Protein AF-Q5AP89-F1 (afdb_monome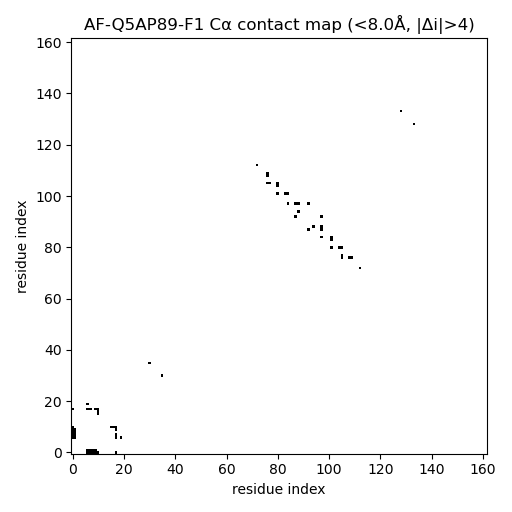r)

Radius of gyration: 37.94 Å; Cα contacts (8 Å, |Δi|>4): 35; chains: 1; bounding box: 84×64×96 Å

Organism: Candida albicans (strain SC5314 / ATCC MYA-2876) (NCBI:txid237561)

Structure (mmCIF, N/CA/C/O backbone):
data_AF-Q5AP89-F1
#
_entry.id   AF-Q5AP89-F1
#
loop_
_atom_site.group_PDB
_atom_site.id
_atom_site.type_symbol
_atom_site.label_atom_id
_atom_site.label_alt_id
_atom_site.label_comp_id
_atom_site.label_asym_id
_atom_site.label_entity_id
_atom_site.label_seq_id
_atom_site.pdbx_PDB_ins_code
_atom_site.Cartn_x
_atom_site.Cartn_y
_atom_site.Cartn_z
_atom_site.occupancy
_atom_site.B_iso_or_equiv
_atom_site.auth_seq_id
_atom_site.auth_comp_id
_atom_site.auth_asym_id
_atom_site.auth_atom_id
_atom_site.pdbx_PDB_model_num
ATOM 1 N N . MET A 1 1 ? 37.112 0.915 -57.499 1.00 64.44 1 MET A N 1
ATOM 2 C CA . MET A 1 1 ? 36.423 -0.309 -57.055 1.00 64.44 1 MET A CA 1
ATOM 3 C C . MET A 1 1 ? 35.385 0.098 -56.031 1.00 64.44 1 MET A C 1
ATOM 5 O O . MET A 1 1 ? 35.754 0.613 -54.983 1.00 64.44 1 MET A O 1
ATOM 9 N N . SER A 1 2 ? 34.107 -0.084 -56.353 1.00 83.75 2 SER A N 1
ATOM 10 C CA . SER A 1 2 ? 32.995 0.141 -55.427 1.00 83.75 2 SER A CA 1
ATOM 11 C C . SER A 1 2 ? 32.741 -1.124 -54.607 1.00 83.75 2 SER A C 1
ATOM 13 O O . SER A 1 2 ? 32.643 -2.204 -55.186 1.00 83.75 2 SER A O 1
ATOM 15 N N . TYR A 1 3 ? 32.591 -1.002 -53.289 1.00 82.50 3 TYR A N 1
ATOM 16 C CA . TYR A 1 3 ? 32.195 -2.103 -52.402 1.00 82.50 3 TYR A CA 1
ATOM 17 C C . TYR A 1 3 ? 30.909 -1.712 -51.667 1.00 82.50 3 TYR A C 1
ATOM 19 O O . TYR A 1 3 ? 30.797 -0.587 -51.183 1.00 82.50 3 TYR A O 1
ATOM 27 N N . ASN A 1 4 ? 29.914 -2.605 -51.617 1.00 88.31 4 ASN A N 1
ATOM 28 C CA . ASN A 1 4 ? 28.572 -2.335 -51.069 1.00 88.31 4 ASN A CA 1
ATOM 29 C C . ASN A 1 4 ? 27.893 -1.069 -51.637 1.00 88.31 4 ASN A C 1
ATOM 31 O O . ASN A 1 4 ? 27.210 -0.348 -50.915 1.00 88.31 4 ASN A O 1
ATOM 35 N N . GLY A 1 5 ? 28.121 -0.759 -52.919 1.00 88.94 5 GLY A N 1
ATOM 36 C CA . GLY A 1 5 ? 27.589 0.452 -53.560 1.00 88.94 5 GLY A CA 1
ATOM 37 C C . GLY A 1 5 ? 28.236 1.765 -53.096 1.00 88.94 5 GLY A C 1
ATOM 38 O O . GLY A 1 5 ? 27.780 2.834 -53.486 1.00 88.94 5 GLY A O 1
ATOM 39 N N . ILE A 1 6 ? 29.298 1.706 -52.286 1.00 86.81 6 ILE A N 1
ATOM 40 C CA . ILE A 1 6 ? 30.028 2.873 -51.784 1.00 86.81 6 ILE A CA 1
ATOM 41 C C . ILE A 1 6 ? 31.402 2.932 -52.465 1.00 86.81 6 ILE A C 1
ATOM 43 O O . ILE A 1 6 ? 32.097 1.920 -52.590 1.00 86.81 6 ILE A O 1
ATOM 47 N N . GLY A 1 7 ? 31.801 4.133 -52.895 1.00 88.94 7 GLY A N 1
ATOM 48 C CA . GLY A 1 7 ? 33.099 4.410 -53.516 1.00 88.94 7 GLY A CA 1
ATOM 49 C C . GLY A 1 7 ? 33.054 4.629 -55.029 1.00 88.94 7 GLY A C 1
ATOM 50 O O . GLY A 1 7 ? 31.991 4.751 -55.629 1.00 88.94 7 GLY A O 1
ATOM 51 N N . LEU A 1 8 ? 34.234 4.698 -55.650 1.00 89.31 8 LEU A N 1
ATOM 52 C CA . LEU A 1 8 ? 34.384 4.941 -57.088 1.00 89.31 8 LEU A CA 1
ATOM 53 C C . LEU A 1 8 ? 34.265 3.640 -57.891 1.00 89.31 8 LEU A C 1
ATOM 55 O O . LEU A 1 8 ? 34.911 2.647 -57.545 1.00 89.31 8 LEU A O 1
ATOM 59 N N . GLN A 1 9 ? 33.533 3.658 -59.012 1.00 90.00 9 GLN A N 1
ATOM 60 C CA . GLN A 1 9 ? 33.435 2.510 -59.930 1.00 90.00 9 GLN A CA 1
ATOM 61 C C . GLN A 1 9 ? 34.830 2.066 -60.403 1.00 90.00 9 GLN A C 1
ATOM 63 O O . GLN A 1 9 ? 35.251 0.934 -60.160 1.00 90.00 9 GLN A O 1
ATOM 68 N N . SER A 1 10 ? 35.607 3.005 -60.944 1.00 87.62 10 SER A N 1
ATOM 69 C CA . SER A 1 10 ? 37.018 2.830 -61.292 1.00 87.62 10 SER A CA 1
ATOM 70 C C . SER A 1 10 ? 37.870 3.904 -60.622 1.00 87.62 10 SER A C 1
ATOM 72 O O . SER A 1 10 ? 37.411 5.022 -60.411 1.00 87.62 10 SER A O 1
ATOM 74 N N . VAL A 1 11 ? 39.112 3.555 -60.281 1.00 88.38 11 VAL A N 1
ATOM 75 C CA . VAL A 1 11 ? 40.119 4.520 -59.794 1.00 88.38 11 VAL A CA 1
ATOM 76 C C . VAL A 1 11 ? 40.720 5.343 -60.937 1.00 88.38 11 VAL A C 1
ATOM 78 O O . VAL A 1 11 ? 41.358 6.370 -60.721 1.00 88.38 11 VAL A O 1
ATOM 81 N N . ARG A 1 12 ? 40.526 4.905 -62.187 1.00 91.69 12 ARG A N 1
ATOM 82 C CA . ARG A 1 12 ? 41.036 5.622 -63.353 1.00 91.69 12 ARG A CA 1
ATOM 83 C C . ARG A 1 12 ? 40.281 6.941 -63.512 1.00 91.69 12 ARG A C 1
ATOM 85 O O . ARG A 1 12 ? 39.059 6.946 -63.587 1.00 91.69 12 ARG A O 1
ATOM 92 N N . GLY A 1 13 ? 41.024 8.042 -63.591 1.00 90.75 13 GLY A N 1
ATOM 93 C CA . GLY A 1 13 ? 40.473 9.392 -63.740 1.00 90.75 13 GLY A CA 1
ATOM 94 C C . GLY A 1 13 ? 40.199 10.130 -62.426 1.00 90.75 13 GLY A C 1
ATOM 95 O O . GLY A 1 13 ? 39.950 11.327 -62.472 1.00 90.75 13 GLY A O 1
ATOM 96 N N . SER A 1 14 ? 40.302 9.479 -61.259 1.00 89.94 14 SER A N 1
ATOM 97 C CA . SER A 1 14 ? 40.075 10.144 -59.965 1.00 89.94 14 SER A CA 1
ATOM 98 C C . SER A 1 14 ? 41.326 10.754 -59.333 1.00 89.94 14 SER A C 1
ATOM 100 O O . SER A 1 14 ? 41.218 11.347 -58.262 1.00 89.94 14 SER A O 1
ATOM 102 N N . ALA A 1 15 ? 42.504 10.561 -59.941 1.00 92.00 15 ALA A N 1
ATOM 103 C CA . ALA A 1 15 ? 43.807 11.024 -59.443 1.00 92.00 15 ALA A CA 1
ATOM 104 C C . ALA A 1 15 ? 44.086 10.683 -57.956 1.00 92.00 15 ALA A C 1
ATOM 106 O O . ALA A 1 15 ? 44.838 11.371 -57.275 1.00 92.00 15 ALA A O 1
ATOM 107 N N . THR A 1 16 ? 43.472 9.615 -57.439 1.00 90.69 16 THR A N 1
ATOM 108 C CA . THR A 1 16 ? 43.554 9.157 -56.042 1.00 90.69 16 THR A CA 1
ATOM 109 C C . THR A 1 16 ? 43.678 7.633 -56.006 1.00 90.69 16 THR A C 1
ATOM 111 O O . THR A 1 16 ? 43.338 6.958 -56.976 1.00 90.69 16 THR A O 1
ATOM 114 N N . SER A 1 17 ? 44.133 7.055 -54.888 1.00 90.06 17 SER A N 1
ATOM 115 C CA . SER A 1 17 ? 44.299 5.594 -54.750 1.00 90.06 17 SER A CA 1
ATOM 116 C C . SER A 1 17 ? 42.981 4.806 -54.764 1.00 90.06 17 SER A C 1
ATOM 118 O O . SER A 1 17 ? 42.994 3.585 -54.888 1.00 90.06 17 SER A O 1
ATOM 120 N N . GLY A 1 18 ? 41.839 5.484 -54.598 1.00 89.94 18 GLY A N 1
ATOM 121 C CA . GLY A 1 18 ? 40.535 4.840 -54.445 1.00 89.94 18 GLY A CA 1
ATOM 122 C C . GLY A 1 18 ? 40.354 4.098 -53.120 1.00 89.94 18 GLY A C 1
ATOM 123 O O . GLY A 1 18 ? 39.451 3.270 -53.018 1.00 89.94 18 GLY A O 1
ATOM 124 N N . HIS A 1 19 ? 41.197 4.365 -52.117 1.00 91.56 19 HIS A N 1
ATOM 125 C CA . HIS A 1 19 ? 41.068 3.767 -50.792 1.00 91.56 19 HIS A CA 1
ATOM 126 C C . HIS A 1 19 ? 39.816 4.295 -50.076 1.00 91.56 19 HIS A C 1
ATOM 128 O O . HIS A 1 19 ? 39.656 5.500 -49.885 1.00 91.56 19 HIS A O 1
ATOM 134 N N . ILE A 1 20 ? 38.930 3.387 -49.672 1.00 89.31 20 ILE A N 1
ATOM 135 C CA . ILE A 1 20 ? 37.665 3.708 -49.006 1.00 89.31 20 ILE A CA 1
ATOM 136 C C . ILE A 1 20 ? 37.784 3.307 -47.539 1.00 89.31 20 ILE A C 1
ATOM 138 O O . ILE A 1 20 ? 38.047 2.147 -47.228 1.00 89.31 20 ILE A O 1
ATOM 142 N N . GLN A 1 21 ? 37.542 4.256 -46.637 1.00 90.25 21 GLN A N 1
ATOM 143 C CA . GLN A 1 21 ? 37.474 4.003 -45.201 1.00 90.25 21 GLN A CA 1
ATOM 144 C C . GLN A 1 21 ? 36.039 4.135 -44.706 1.00 90.25 21 GLN A C 1
ATOM 146 O O . GLN A 1 21 ? 35.275 4.998 -45.141 1.00 90.25 21 GLN A O 1
ATOM 151 N N . LYS A 1 22 ? 35.672 3.280 -43.753 1.00 89.12 22 LYS A N 1
ATOM 152 C CA . LYS A 1 22 ? 34.415 3.413 -43.016 1.00 89.12 22 LYS A CA 1
ATOM 153 C C . LYS A 1 22 ? 34.429 4.723 -42.221 1.00 89.12 22 LYS A C 1
ATOM 155 O O . LYS A 1 22 ? 35.391 5.016 -41.515 1.00 89.12 22 LYS A O 1
ATOM 160 N N . ASN A 1 23 ? 33.317 5.456 -42.242 1.00 86.56 23 ASN A N 1
ATOM 161 C CA . ASN A 1 23 ? 33.129 6.590 -41.343 1.00 86.56 23 ASN A CA 1
ATOM 162 C C . ASN A 1 23 ? 32.950 6.097 -39.892 1.00 86.56 23 ASN A C 1
ATOM 164 O O . ASN A 1 23 ? 31.960 5.436 -39.573 1.00 86.56 23 ASN A O 1
ATOM 168 N N . ILE A 1 24 ? 33.891 6.436 -39.005 1.00 86.81 24 ILE A N 1
ATOM 169 C CA . ILE A 1 24 ? 33.849 6.079 -37.575 1.00 86.81 24 ILE A CA 1
ATOM 170 C C . ILE A 1 24 ? 32.797 6.913 -36.814 1.00 86.81 24 ILE A C 1
ATOM 172 O O . ILE A 1 24 ? 32.226 6.441 -35.828 1.00 86.81 24 ILE A O 1
ATOM 176 N N . ALA A 1 25 ? 32.494 8.131 -37.279 1.00 81.75 25 ALA A N 1
ATOM 177 C CA . ALA A 1 25 ? 31.480 8.999 -36.679 1.00 81.75 25 ALA A CA 1
ATOM 178 C C . ALA A 1 25 ? 30.047 8.515 -36.956 1.00 81.75 25 ALA A C 1
ATOM 180 O O . ALA A 1 25 ? 29.146 8.789 -36.162 1.00 81.75 25 ALA A O 1
ATOM 181 N N . ASN A 1 26 ? 29.831 7.750 -38.033 1.00 74.19 26 ASN A N 1
ATOM 182 C CA . ASN A 1 26 ? 28.531 7.158 -38.336 1.00 74.19 26 ASN A CA 1
ATOM 183 C C . ASN A 1 26 ? 28.279 5.925 -37.449 1.00 74.19 26 ASN A C 1
ATOM 185 O O . ASN A 1 26 ? 28.388 4.775 -37.878 1.00 74.19 26 ASN A O 1
ATOM 189 N N . LYS A 1 27 ? 27.971 6.158 -36.169 1.00 67.38 27 LYS A N 1
ATOM 190 C CA . LYS A 1 27 ? 27.525 5.114 -35.239 1.00 67.38 27 LYS A CA 1
ATOM 191 C C . LYS A 1 27 ? 26.070 4.754 -35.555 1.00 67.38 27 LYS A C 1
ATOM 193 O O . LYS A 1 27 ? 25.174 5.146 -34.818 1.00 67.38 27 LYS A O 1
ATOM 198 N N . ILE A 1 28 ? 25.855 3.969 -36.617 1.00 65.62 28 ILE A N 1
ATOM 199 C CA . ILE A 1 28 ? 24.542 3.442 -37.061 1.00 65.62 28 ILE A CA 1
ATOM 200 C C . ILE A 1 28 ? 23.761 2.779 -35.905 1.00 65.62 28 ILE A C 1
ATOM 202 O O . ILE A 1 28 ? 22.538 2.748 -35.906 1.00 65.62 28 ILE A O 1
ATOM 206 N N . SER A 1 29 ? 24.457 2.308 -34.867 1.00 63.59 29 SER A N 1
ATOM 207 C CA . SER A 1 29 ? 23.848 1.696 -33.683 1.00 63.59 29 SER A CA 1
ATOM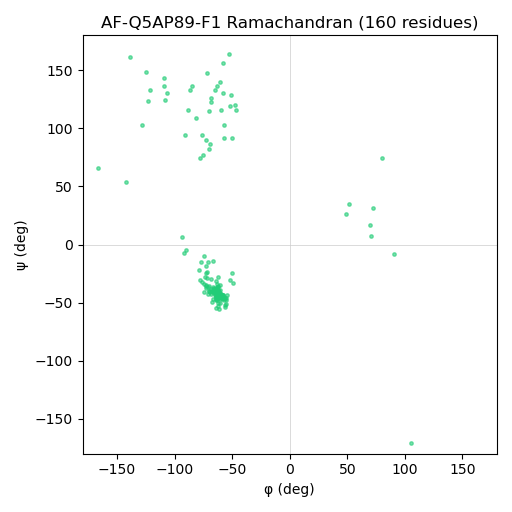 208 C C . SER A 1 29 ? 23.106 2.669 -32.753 1.00 63.59 29 SER A C 1
ATOM 210 O O . SER A 1 29 ? 22.378 2.196 -31.882 1.00 63.59 29 SER A O 1
ATOM 212 N N . LYS A 1 30 ? 23.283 3.993 -32.870 1.00 65.81 30 LYS A N 1
ATOM 213 C CA . LYS A 1 30 ? 22.571 4.950 -32.012 1.00 65.81 30 LYS A CA 1
ATOM 214 C C . LYS A 1 30 ? 21.486 5.661 -32.819 1.00 65.81 30 LYS A C 1
ATOM 216 O O . LYS A 1 30 ? 21.814 6.202 -33.875 1.00 65.81 30 LYS A O 1
ATOM 221 N N . PRO A 1 31 ? 20.231 5.725 -32.328 1.00 66.81 31 PRO A N 1
ATOM 222 C CA . PRO A 1 31 ? 19.255 6.642 -32.902 1.00 66.81 31 PRO A CA 1
ATOM 223 C C . PRO A 1 31 ? 19.906 8.027 -32.961 1.00 66.81 31 PRO A C 1
ATOM 225 O O . PRO A 1 31 ? 20.502 8.470 -31.973 1.00 66.81 31 PRO A O 1
ATOM 228 N N . GLY A 1 32 ? 19.865 8.675 -34.128 1.00 73.94 32 GLY A N 1
ATOM 229 C CA . GLY A 1 32 ? 20.469 9.996 -34.307 1.00 73.94 32 GLY A CA 1
ATOM 230 C C . GLY A 1 32 ? 19.978 10.984 -33.242 1.00 73.94 32 GLY A C 1
ATOM 231 O O . GLY A 1 32 ? 18.966 10.750 -32.578 1.00 73.94 32 GLY A O 1
ATOM 232 N N . HIS A 1 33 ? 20.664 12.118 -33.072 1.00 79.50 33 HIS A N 1
ATOM 233 C CA . HIS A 1 33 ? 20.321 13.104 -32.033 1.00 79.50 33 HIS A CA 1
ATOM 234 C C . HIS A 1 33 ? 18.829 13.483 -32.006 1.00 79.50 33 HIS A C 1
ATOM 236 O O . HIS A 1 33 ? 18.281 13.740 -30.936 1.00 79.50 33 HIS A O 1
ATOM 242 N N . TYR A 1 34 ? 18.165 13.495 -33.165 1.00 82.94 34 TYR A N 1
ATOM 243 C CA . TYR A 1 34 ? 16.725 13.718 -33.272 1.00 82.94 34 TYR A CA 1
ATOM 244 C C . TYR A 1 34 ? 15.894 12.610 -32.605 1.00 82.94 34 TYR A C 1
ATOM 246 O O . TYR A 1 34 ? 15.104 12.904 -31.711 1.00 82.94 34 TYR A O 1
ATOM 254 N N . GLU A 1 35 ? 16.111 11.349 -32.984 1.00 85.25 35 GLU A N 1
ATOM 255 C CA . GLU A 1 35 ? 15.371 10.205 -32.439 1.00 85.25 35 GLU A CA 1
ATOM 256 C C . GLU A 1 35 ? 15.642 10.011 -30.942 1.00 85.25 35 GLU A C 1
ATOM 258 O O . GLU A 1 35 ? 14.721 9.769 -30.166 1.00 85.25 35 GLU A O 1
ATOM 263 N N . SER A 1 36 ? 16.884 10.227 -30.498 1.00 84.94 36 SER A N 1
ATOM 264 C CA . SER A 1 36 ? 17.219 10.211 -29.069 1.00 84.94 36 SER A CA 1
ATOM 265 C C . SER A 1 36 ? 16.417 11.258 -28.277 1.00 84.94 36 SER A C 1
ATOM 267 O O . SER A 1 36 ? 15.786 10.928 -27.271 1.00 84.94 36 SER A O 1
ATOM 269 N N . ARG A 1 37 ? 16.342 12.506 -28.768 1.00 87.44 37 ARG A N 1
ATOM 270 C CA . ARG A 1 37 ? 15.543 13.571 -28.131 1.00 87.44 37 ARG A CA 1
ATOM 271 C C . ARG A 1 37 ? 14.043 13.277 -28.156 1.00 87.44 37 ARG A C 1
ATOM 273 O O . ARG A 1 37 ? 13.356 13.538 -27.170 1.00 87.44 37 ARG A O 1
ATOM 280 N N . LYS A 1 38 ? 13.527 12.731 -29.259 1.00 89.88 38 LYS A N 1
ATOM 281 C CA . LYS A 1 38 ? 12.116 12.337 -29.389 1.00 89.88 38 LYS A CA 1
ATOM 282 C C . LYS A 1 38 ? 11.753 11.251 -28.372 1.00 89.88 38 LYS A C 1
ATOM 284 O O . LYS A 1 38 ? 10.759 11.396 -27.659 1.00 89.88 38 LYS A O 1
ATOM 289 N N . ASN A 1 39 ? 12.598 10.230 -28.239 1.00 89.31 39 ASN A N 1
ATOM 290 C CA . ASN A 1 39 ? 12.438 9.172 -27.244 1.00 89.31 39 ASN A CA 1
ATOM 291 C C . ASN A 1 39 ? 12.501 9.729 -25.819 1.00 89.31 39 ASN A C 1
ATOM 293 O O . ASN A 1 39 ? 11.631 9.425 -25.008 1.00 89.31 39 ASN A O 1
ATOM 297 N N . GLN A 1 40 ? 13.462 10.610 -25.526 1.00 91.00 40 GLN A N 1
ATOM 298 C CA . GLN A 1 40 ? 13.560 11.265 -24.222 1.00 91.00 40 GLN A CA 1
ATOM 299 C C . GLN A 1 40 ? 12.290 12.061 -23.884 1.00 91.00 40 GLN A C 1
ATOM 301 O O . GLN A 1 40 ? 11.752 11.915 -22.789 1.00 91.00 40 GLN A O 1
ATOM 306 N N . LYS A 1 41 ? 11.752 12.842 -24.831 1.00 92.81 41 LYS A N 1
ATOM 307 C CA . LYS A 1 41 ? 10.498 13.591 -24.644 1.00 92.81 41 LYS A CA 1
ATOM 308 C C . LYS A 1 41 ? 9.300 12.663 -24.394 1.00 92.81 41 LYS 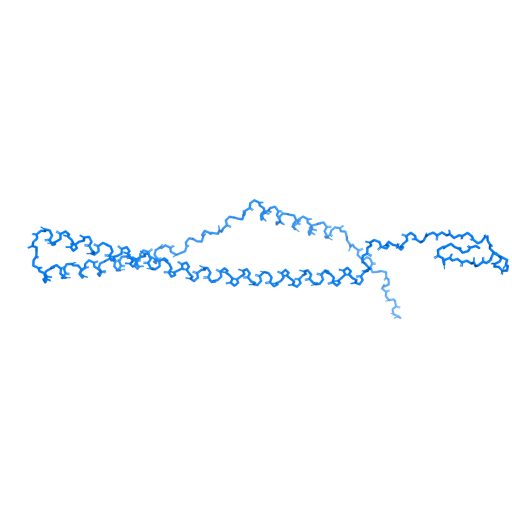A C 1
ATOM 310 O O . LYS A 1 41 ? 8.468 12.951 -23.532 1.00 92.81 41 LYS A O 1
ATOM 315 N N . SER A 1 42 ? 9.218 11.539 -25.108 1.00 93.38 42 SER A N 1
ATOM 316 C CA . SER A 1 42 ? 8.173 10.529 -24.882 1.00 93.38 42 SER A CA 1
ATOM 317 C C . SER A 1 42 ? 8.286 9.884 -23.496 1.00 93.38 42 SER A C 1
ATOM 319 O O . SER A 1 42 ? 7.287 9.730 -22.802 1.00 93.38 42 SER A O 1
ATOM 321 N N . LEU A 1 43 ? 9.499 9.568 -23.040 1.00 93.94 43 LEU A N 1
ATOM 322 C CA . LEU A 1 43 ? 9.716 9.020 -21.699 1.00 93.94 43 LEU A CA 1
ATOM 323 C C . LEU A 1 43 ? 9.375 10.032 -20.597 1.00 93.94 43 LEU A C 1
ATOM 325 O O . LEU A 1 43 ? 8.775 9.660 -19.592 1.00 93.94 43 LEU A O 1
ATOM 329 N N . MET A 1 44 ? 9.722 11.309 -20.781 1.00 93.75 44 MET A N 1
ATOM 330 C CA . MET A 1 44 ? 9.396 12.362 -19.811 1.00 93.75 44 MET A CA 1
ATOM 331 C C . MET A 1 44 ? 7.889 12.611 -19.707 1.00 93.75 44 MET A C 1
ATOM 333 O O . MET A 1 44 ? 7.386 12.767 -18.599 1.00 93.75 44 MET A O 1
ATOM 337 N N . SER A 1 45 ? 7.165 12.606 -20.832 1.00 93.38 45 SER A N 1
ATOM 338 C CA . SER A 1 45 ? 5.696 12.722 -20.822 1.00 93.38 45 SER A CA 1
ATOM 339 C C . SER A 1 45 ? 5.039 11.533 -20.123 1.00 93.38 45 SER A C 1
ATOM 341 O O . SER A 1 45 ? 4.268 11.749 -19.195 1.00 93.38 45 SER A O 1
ATOM 343 N N . LYS A 1 46 ? 5.440 10.295 -20.448 1.00 94.94 46 LYS A N 1
ATOM 344 C CA . LYS A 1 46 ? 4.951 9.091 -19.749 1.00 94.94 46 LYS A CA 1
ATOM 345 C C . LYS A 1 46 ? 5.173 9.155 -18.237 1.00 94.94 46 LYS A C 1
ATOM 347 O O . LYS A 1 46 ? 4.244 8.908 -17.480 1.00 94.94 46 LYS A O 1
ATOM 352 N N . ARG A 1 47 ? 6.367 9.560 -17.786 1.00 94.31 47 ARG A N 1
ATOM 353 C CA . ARG A 1 47 ? 6.660 9.730 -16.350 1.00 94.31 47 ARG A CA 1
ATOM 354 C C . ARG A 1 47 ? 5.791 10.799 -15.690 1.00 94.31 47 ARG A C 1
ATOM 356 O O . ARG A 1 47 ? 5.374 10.623 -14.550 1.00 94.31 47 ARG A O 1
ATOM 363 N N . ALA A 1 48 ? 5.531 11.911 -16.379 1.00 93.50 48 ALA A N 1
ATOM 364 C CA . ALA A 1 48 ? 4.651 12.956 -15.865 1.00 93.50 48 ALA A CA 1
ATOM 365 C C . ALA A 1 48 ? 3.204 12.453 -15.726 1.00 93.50 48 ALA A C 1
ATOM 367 O O . ALA A 1 48 ? 2.551 12.738 -14.721 1.00 93.50 48 ALA A O 1
ATOM 368 N N . ASP A 1 49 ? 2.724 11.668 -16.691 1.00 94.19 49 ASP A N 1
ATOM 369 C CA . ASP A 1 49 ? 1.392 11.064 -16.650 1.00 94.19 49 ASP A CA 1
ATOM 370 C C . ASP A 1 49 ? 1.286 9.997 -15.550 1.00 94.19 49 ASP A C 1
ATOM 372 O O . ASP A 1 49 ? 0.324 9.998 -14.784 1.00 94.19 49 ASP A O 1
ATOM 376 N N . GLU A 1 50 ? 2.300 9.142 -15.391 1.00 94.94 50 GLU A N 1
ATOM 377 C CA . GLU A 1 50 ? 2.398 8.167 -14.295 1.00 94.94 50 GLU A CA 1
ATOM 378 C C . GLU A 1 50 ? 2.397 8.849 -12.918 1.00 94.94 50 GLU A C 1
ATOM 380 O O . GLU A 1 50 ? 1.701 8.402 -12.002 1.00 94.94 50 GLU A O 1
ATOM 385 N N . ALA A 1 51 ? 3.126 9.960 -12.767 1.00 94.06 51 ALA A N 1
ATOM 386 C CA . ALA A 1 51 ? 3.151 10.735 -11.530 1.00 94.06 51 ALA A CA 1
ATOM 387 C C . ALA A 1 51 ? 1.768 11.316 -11.193 1.00 94.06 51 ALA A C 1
ATOM 389 O O . ALA A 1 51 ? 1.315 11.189 -10.054 1.00 94.06 51 ALA A O 1
ATOM 390 N N . LYS A 1 52 ? 1.063 11.882 -12.183 1.00 93.81 52 LYS A N 1
ATOM 391 C CA . LYS A 1 52 ? -0.317 12.372 -12.016 1.00 93.81 52 LYS A CA 1
ATOM 392 C C . LYS A 1 52 ? -1.281 11.243 -11.651 1.00 93.81 52 LYS A C 1
ATOM 394 O O . LYS A 1 52 ? -2.059 11.373 -10.713 1.00 93.81 52 LYS A O 1
ATOM 399 N N . GLN A 1 53 ? -1.204 10.104 -12.341 1.00 94.06 53 GLN A N 1
ATOM 400 C CA . GLN A 1 53 ? -2.036 8.938 -12.029 1.00 94.06 53 GLN A CA 1
ATOM 401 C C . GLN A 1 53 ? -1.776 8.411 -10.613 1.00 94.06 53 GLN A C 1
ATOM 403 O O . GLN A 1 53 ? -2.716 8.037 -9.915 1.00 94.06 53 GLN A O 1
ATOM 408 N N . SER A 1 54 ? -0.517 8.391 -10.174 1.00 94.12 54 SER A N 1
ATOM 409 C CA . SER A 1 54 ? -0.137 7.996 -8.815 1.00 94.12 54 SER A CA 1
ATOM 410 C C . SER A 1 54 ? -0.723 8.939 -7.758 1.00 94.12 54 SER A C 1
ATOM 412 O O . SER A 1 54 ? -1.272 8.476 -6.755 1.00 94.12 54 SER A O 1
ATOM 414 N N . GLN A 1 55 ? -0.685 10.254 -8.002 1.00 93.00 55 GLN A N 1
ATOM 415 C CA . GLN A 1 55 ? -1.314 11.250 -7.129 1.00 93.00 55 GLN A CA 1
ATOM 416 C C . GLN A 1 55 ? -2.829 11.036 -7.026 1.00 93.00 55 GLN A C 1
ATOM 418 O O . GLN A 1 55 ? -3.336 10.875 -5.916 1.00 93.00 55 GLN A O 1
ATOM 423 N N . ASN A 1 56 ? -3.521 10.903 -8.161 1.00 92.75 56 ASN A N 1
ATOM 424 C CA . ASN A 1 56 ? -4.968 10.666 -8.190 1.00 92.75 56 ASN A CA 1
ATOM 425 C C . ASN A 1 56 ? -5.352 9.374 -7.448 1.00 92.75 56 ASN A C 1
ATOM 427 O O . ASN A 1 56 ? -6.286 9.357 -6.650 1.00 92.75 56 ASN A O 1
ATOM 431 N N . LYS A 1 57 ? -4.596 8.285 -7.657 1.00 94.12 57 LYS A N 1
ATOM 432 C CA . LYS A 1 57 ? -4.800 7.024 -6.926 1.00 94.12 57 LYS A CA 1
ATOM 433 C C . LYS A 1 57 ? -4.637 7.226 -5.422 1.00 94.12 57 LYS A C 1
ATOM 435 O O . LYS A 1 57 ? -5.461 6.745 -4.652 1.00 94.12 57 LYS A O 1
ATOM 440 N N . ARG A 1 58 ? -3.600 7.949 -4.987 1.00 93.19 58 ARG A N 1
ATOM 441 C CA . ARG A 1 58 ? -3.358 8.229 -3.564 1.00 93.19 58 ARG A CA 1
ATOM 442 C C . ARG A 1 58 ? -4.512 9.002 -2.927 1.00 93.19 58 ARG A C 1
ATOM 444 O O . ARG A 1 58 ? -4.844 8.730 -1.777 1.00 93.19 58 ARG A O 1
ATOM 451 N N . GLU A 1 59 ? -5.105 9.952 -3.639 1.00 92.38 59 GLU A N 1
ATOM 452 C CA . GLU A 1 59 ? -6.271 10.706 -3.166 1.00 92.38 59 GLU A CA 1
ATOM 453 C C . GLU A 1 59 ? -7.510 9.818 -3.037 1.00 92.38 59 GLU A C 1
ATOM 455 O O . GLU A 1 59 ? -8.124 9.800 -1.970 1.00 92.38 59 GLU A O 1
ATOM 460 N N . ALA A 1 60 ? -7.798 8.994 -4.047 1.00 93.38 60 ALA A N 1
ATOM 461 C CA . ALA A 1 60 ? -8.884 8.016 -3.988 1.00 93.38 60 ALA A CA 1
ATOM 462 C C . ALA A 1 60 ? -8.708 7.031 -2.815 1.00 93.38 60 ALA A C 1
ATOM 464 O O . ALA A 1 60 ? -9.637 6.799 -2.046 1.00 93.38 60 ALA A O 1
ATOM 465 N N . TYR A 1 61 ? -7.494 6.514 -2.596 1.00 93.50 61 TYR A N 1
ATOM 466 C CA . TYR A 1 61 ? -7.208 5.642 -1.451 1.00 93.50 61 TYR A CA 1
ATOM 467 C C . TYR A 1 61 ? -7.409 6.336 -0.100 1.00 93.50 61 TYR A C 1
ATOM 469 O O . TYR A 1 61 ? -7.850 5.689 0.848 1.00 93.50 61 TYR A O 1
ATOM 477 N N . LYS A 1 62 ? -7.098 7.634 0.023 1.00 92.94 62 LYS A N 1
ATOM 478 C CA . LYS A 1 62 ? -7.364 8.390 1.259 1.00 92.94 62 LYS A CA 1
ATOM 479 C C . LYS A 1 62 ? -8.862 8.493 1.538 1.00 92.94 62 LYS A C 1
ATOM 481 O O . LYS A 1 62 ? -9.257 8.312 2.687 1.00 92.94 62 LYS A O 1
ATOM 486 N N . GLN A 1 63 ? -9.667 8.758 0.508 1.00 90.56 63 GLN A N 1
ATOM 487 C CA . GLN A 1 63 ? -11.126 8.835 0.628 1.00 90.56 63 GLN A CA 1
ATOM 488 C C . GLN A 1 63 ? -11.693 7.491 1.090 1.00 90.56 63 GLN A C 1
ATOM 490 O O . GLN A 1 63 ? -12.270 7.422 2.176 1.00 90.56 63 GLN A O 1
ATOM 495 N N . ILE A 1 64 ? -11.380 6.413 0.360 1.00 92.69 64 ILE A N 1
ATOM 496 C CA . ILE A 1 64 ? -11.796 5.040 0.690 1.00 92.69 64 ILE A CA 1
ATOM 497 C C . ILE A 1 64 ? -11.368 4.661 2.110 1.00 92.69 64 ILE A C 1
ATOM 499 O O . ILE A 1 64 ? -12.151 4.100 2.869 1.00 92.69 64 ILE A O 1
ATOM 503 N N . LYS A 1 65 ? -10.133 4.992 2.510 1.00 94.12 65 LYS A N 1
ATOM 504 C CA . LYS A 1 65 ? -9.650 4.712 3.867 1.00 94.12 65 LYS A CA 1
ATOM 505 C C . LYS A 1 65 ? -10.485 5.433 4.924 1.00 94.12 65 LYS A C 1
ATOM 507 O O . LYS A 1 65 ? -10.800 4.829 5.943 1.00 94.12 65 LYS A O 1
ATOM 512 N N . SER A 1 66 ? -10.837 6.698 4.697 1.00 90.69 66 SER A N 1
ATOM 513 C CA . SER A 1 66 ? -11.642 7.460 5.655 1.00 90.69 66 SER A CA 1
ATOM 514 C C . SER A 1 66 ? -13.076 6.932 5.761 1.00 90.69 66 SER A C 1
ATOM 516 O O . SER A 1 66 ? -13.605 6.841 6.865 1.00 90.69 66 SER A O 1
ATOM 518 N N . GLU A 1 67 ? -13.678 6.516 4.646 1.00 92.19 67 GLU A N 1
ATOM 519 C CA . GLU A 1 67 ? -14.986 5.853 4.622 1.00 92.19 67 GLU A CA 1
ATOM 520 C C . GLU A 1 67 ? -14.947 4.502 5.342 1.00 92.19 67 GLU A C 1
ATOM 522 O O . GLU A 1 67 ? -15.794 4.239 6.193 1.00 92.19 67 GLU A O 1
ATOM 527 N N . LEU A 1 68 ? -13.922 3.684 5.081 1.00 91.81 68 LEU A N 1
ATOM 528 C CA . LEU A 1 68 ? -13.734 2.393 5.742 1.00 91.81 68 LEU A CA 1
ATOM 529 C C . LEU A 1 68 ? -13.572 2.553 7.258 1.00 91.81 68 LEU A C 1
ATOM 531 O O . LEU A 1 68 ? -14.214 1.837 8.019 1.00 91.81 68 LEU A O 1
ATOM 535 N N . THR A 1 69 ? -12.763 3.519 7.706 1.00 91.81 69 THR A N 1
ATOM 536 C CA . THR A 1 69 ? -12.581 3.798 9.140 1.00 91.81 69 THR A CA 1
ATOM 537 C C . THR A 1 69 ? -13.895 4.207 9.805 1.00 91.81 69 THR A C 1
ATOM 539 O O . THR A 1 69 ? -14.229 3.672 10.860 1.00 91.81 69 THR A O 1
ATOM 542 N N . LYS A 1 70 ? -14.678 5.095 9.177 1.00 91.31 70 LYS A N 1
ATOM 543 C CA . LYS A 1 70 ? -16.007 5.480 9.684 1.00 91.31 70 LYS A CA 1
ATOM 544 C C . LYS A 1 70 ? -16.954 4.284 9.751 1.00 91.31 70 LYS A C 1
ATOM 546 O O . LYS A 1 70 ? -17.670 4.117 10.733 1.00 91.31 70 LYS A O 1
ATOM 551 N N . HIS A 1 71 ? -16.941 3.432 8.729 1.00 94.88 71 HIS A N 1
ATOM 552 C CA . HIS A 1 71 ? -17.773 2.235 8.691 1.00 94.88 71 HIS A CA 1
ATOM 553 C C . HIS A 1 71 ? -17.398 1.241 9.801 1.00 94.88 71 HIS A C 1
ATOM 555 O O . HIS A 1 71 ? -18.272 0.719 10.487 1.00 94.88 71 HIS A O 1
ATOM 561 N N . GLU A 1 72 ? -16.105 1.003 10.028 1.00 93.06 72 GLU A N 1
ATOM 562 C CA . GLU A 1 72 ? -15.630 0.155 11.127 1.00 93.06 72 GLU A CA 1
ATOM 563 C C . GLU A 1 72 ? -15.989 0.722 12.507 1.00 93.06 72 GLU A C 1
ATOM 565 O O . GLU A 1 72 ? -16.341 -0.048 13.4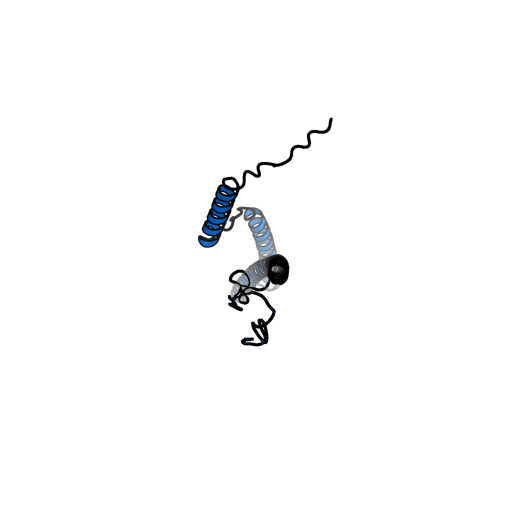03 1.00 93.06 72 GLU A O 1
ATOM 570 N N . GLN A 1 73 ? -15.941 2.047 12.679 1.00 91.88 73 GLN A N 1
ATOM 571 C CA . GLN A 1 73 ? -16.379 2.725 13.904 1.00 91.88 73 GLN A CA 1
ATOM 572 C C . GLN A 1 73 ? -17.872 2.503 14.159 1.00 91.88 73 GLN A C 1
ATOM 574 O O . GLN A 1 73 ? -18.233 1.994 15.217 1.00 91.88 73 GLN A O 1
ATOM 579 N N . LEU A 1 74 ? -18.728 2.793 13.173 1.00 93.19 74 LEU A N 1
ATOM 580 C CA . LEU A 1 74 ? -20.175 2.574 13.281 1.00 93.19 74 LEU A CA 1
ATOM 581 C C . LEU A 1 74 ? -20.504 1.103 13.549 1.00 93.19 74 LEU A C 1
ATOM 583 O O . LEU A 1 74 ? -21.283 0.793 14.446 1.00 93.19 74 LEU A O 1
ATOM 587 N N . ARG A 1 75 ? -19.838 0.183 12.842 1.00 95.56 75 ARG A N 1
ATOM 588 C CA . ARG A 1 75 ? -19.983 -1.257 13.075 1.00 95.56 75 ARG A CA 1
ATOM 589 C C . ARG A 1 75 ? -19.627 -1.635 14.511 1.00 95.56 75 ARG A C 1
ATOM 591 O O . ARG A 1 75 ? -20.330 -2.434 15.114 1.00 95.56 75 ARG A O 1
ATOM 598 N N . ARG A 1 76 ? -18.544 -1.088 15.069 1.00 94.69 76 ARG A N 1
ATOM 599 C CA . ARG A 1 76 ? -18.134 -1.364 16.455 1.00 94.69 76 ARG A CA 1
ATOM 600 C C . ARG A 1 76 ? -19.179 -0.888 17.466 1.00 94.69 76 ARG A C 1
ATOM 602 O O . ARG A 1 76 ? -19.358 -1.544 18.487 1.00 94.69 76 ARG A O 1
ATOM 609 N N . ILE A 1 77 ? -19.832 0.241 17.198 1.00 95.88 77 ILE A N 1
ATOM 610 C CA . ILE A 1 77 ? -20.904 0.773 18.047 1.00 95.88 77 ILE A CA 1
ATOM 611 C C . ILE A 1 77 ? -22.122 -0.145 17.993 1.00 95.88 77 ILE A C 1
ATOM 613 O O . ILE A 1 77 ? -22.603 -0.551 19.046 1.00 95.88 77 ILE A O 1
ATOM 617 N N . GLU A 1 78 ? -22.575 -0.518 16.795 1.00 96.00 78 GLU A N 1
ATOM 618 C CA . GLU A 1 78 ? -23.745 -1.389 16.640 1.00 96.00 78 GLU A CA 1
ATOM 619 C C . GLU A 1 78 ? -23.511 -2.791 17.211 1.00 96.00 78 GLU A C 1
ATOM 621 O O . GLU A 1 78 ? -24.393 -3.305 17.885 1.00 96.00 78 GLU A O 1
ATOM 626 N N . VAL A 1 79 ? -22.314 -3.375 17.056 1.00 97.25 79 VAL A N 1
ATOM 627 C CA . VAL A 1 79 ? -21.975 -4.661 17.702 1.00 97.25 79 VAL A CA 1
ATOM 628 C C . VAL A 1 79 ? -22.147 -4.571 19.220 1.00 97.25 79 VAL A C 1
ATOM 630 O O . VAL A 1 79 ? -22.846 -5.388 19.796 1.00 97.25 79 VAL A O 1
ATOM 633 N N . LYS A 1 80 ? -21.614 -3.526 19.863 1.00 96.88 80 LYS A N 1
ATOM 634 C CA . LYS A 1 80 ? -21.779 -3.334 21.315 1.00 96.88 80 LYS A CA 1
ATOM 635 C C . LYS A 1 80 ? -23.237 -3.110 21.731 1.00 96.88 80 LYS A C 1
ATOM 637 O O . LYS A 1 80 ? -23.602 -3.426 22.857 1.00 96.88 80 LYS A O 1
ATOM 642 N N . CYS A 1 81 ? -24.044 -2.500 20.863 1.00 97.25 81 CYS A N 1
ATOM 643 C CA . CYS A 1 81 ? -25.474 -2.318 21.110 1.00 97.25 81 CYS A CA 1
ATOM 644 C C . CYS A 1 81 ? -26.223 -3.652 21.028 1.00 97.25 81 CYS A C 1
ATOM 646 O O . CYS A 1 81 ? -27.093 -3.888 21.858 1.00 97.25 81 CYS A O 1
ATOM 648 N N . MET A 1 82 ? -25.863 -4.506 20.063 1.00 97.19 82 MET A N 1
ATOM 649 C CA . MET A 1 82 ? -26.397 -5.864 19.932 1.00 97.19 82 MET A CA 1
ATOM 650 C C . MET A 1 82 ? -26.001 -6.732 21.128 1.00 97.19 82 MET A C 1
ATOM 652 O O . MET A 1 82 ? -26.879 -7.327 21.732 1.00 97.19 82 MET A O 1
ATOM 656 N N . ASP A 1 83 ? -24.730 -6.709 21.542 1.00 97.25 83 ASP A N 1
ATOM 657 C CA . ASP A 1 83 ? -24.263 -7.466 22.712 1.00 97.25 83 ASP A CA 1
ATOM 658 C C . ASP A 1 83 ? -25.070 -7.096 23.978 1.00 97.25 83 ASP A C 1
ATOM 660 O O . ASP A 1 83 ? -25.547 -7.969 24.696 1.00 97.25 83 ASP A O 1
ATOM 664 N N . LEU A 1 84 ? -25.291 -5.794 24.230 1.00 97.00 84 LEU A N 1
ATOM 665 C CA . LEU A 1 84 ? -26.098 -5.340 25.372 1.00 97.00 84 LEU A CA 1
ATOM 666 C C . LEU A 1 84 ? -27.573 -5.739 25.237 1.00 97.00 84 LEU A C 1
ATOM 668 O O . LEU A 1 84 ? -28.225 -6.015 26.242 1.00 97.00 84 LEU A O 1
ATOM 672 N N . GLN A 1 85 ? -28.120 -5.720 24.022 1.00 96.62 85 GLN A N 1
ATOM 673 C CA . GLN A 1 85 ? -29.490 -6.160 23.787 1.00 96.62 85 GLN A CA 1
ATOM 674 C C . GLN A 1 85 ? -29.640 -7.643 24.147 1.00 96.62 85 GLN A C 1
ATOM 676 O O . GLN A 1 85 ? -30.515 -7.966 24.948 1.00 96.62 85 GLN A O 1
ATOM 681 N N . ASP A 1 86 ? -28.755 -8.500 23.635 1.00 97.31 86 ASP A N 1
ATOM 682 C CA . ASP A 1 86 ? -28.752 -9.940 23.905 1.00 97.31 86 ASP A CA 1
ATOM 683 C C . ASP A 1 86 ? -28.632 -10.222 25.418 1.00 97.31 86 ASP A C 1
ATOM 685 O O . ASP A 1 86 ? -29.394 -11.018 25.968 1.00 97.31 86 ASP A O 1
ATOM 689 N N . GLU A 1 87 ? -27.746 -9.505 26.125 1.00 97.12 87 GLU A N 1
ATOM 690 C CA . GLU A 1 87 ? -27.587 -9.615 27.585 1.00 97.12 87 GLU A CA 1
ATOM 691 C C . GLU A 1 87 ? -28.870 -9.257 28.360 1.00 97.12 87 GLU A C 1
ATOM 693 O O . GLU A 1 87 ? -29.205 -9.908 29.353 1.00 97.12 87 GLU A O 1
ATOM 698 N N . LEU A 1 88 ? -29.591 -8.208 27.949 1.00 97.25 88 LEU A N 1
ATOM 699 C CA . LEU A 1 88 ? -30.823 -7.788 28.627 1.00 97.25 88 LEU A CA 1
ATOM 700 C C . LEU A 1 88 ? -32.018 -8.689 28.293 1.00 97.25 88 LEU A C 1
ATOM 702 O O . LEU A 1 88 ? -32.888 -8.884 29.147 1.00 97.25 88 LEU A O 1
ATOM 706 N N . GLU A 1 89 ? -32.058 -9.237 27.078 1.00 95.94 89 GLU A N 1
ATOM 707 C CA . GLU A 1 89 ? -33.045 -10.240 26.677 1.00 95.94 89 GLU A CA 1
ATOM 708 C C . GLU A 1 89 ? -32.865 -11.531 27.489 1.00 95.94 89 GLU A C 1
ATOM 710 O O . GLU A 1 89 ? -33.845 -12.063 28.012 1.00 95.94 89 GLU A O 1
ATOM 715 N N . GLU A 1 90 ? -31.623 -11.987 27.694 1.00 96.56 90 GLU A N 1
ATOM 716 C CA . GLU A 1 90 ? -31.319 -13.152 28.539 1.00 96.56 90 GLU A CA 1
ATOM 717 C C . GLU A 1 90 ? -31.707 -12.925 30.013 1.00 96.56 90 GLU A C 1
ATOM 719 O O . GLU A 1 90 ? -32.175 -13.842 30.691 1.00 96.56 90 GLU A O 1
ATOM 724 N N . GLN A 1 91 ? -31.584 -11.689 30.508 1.00 95.94 91 GLN A N 1
ATOM 725 C CA . GLN A 1 91 ? -32.018 -11.302 31.857 1.00 95.94 91 GLN A CA 1
ATOM 726 C C . GLN A 1 91 ? -33.543 -11.171 32.010 1.00 95.94 91 GLN A C 1
ATOM 728 O O . GLN A 1 91 ? -34.025 -11.035 33.137 1.00 95.94 91 GLN A O 1
ATOM 733 N N . GLY A 1 92 ? -34.307 -11.206 30.913 1.00 94.69 92 GLY A N 1
ATOM 734 C CA . GLY A 1 92 ? -35.765 -11.074 30.933 1.00 94.69 92 GLY A CA 1
ATOM 735 C C . GLY A 1 92 ? -36.258 -9.657 31.245 1.00 94.69 92 GLY A C 1
ATOM 736 O O . GLY A 1 92 ? -37.299 -9.4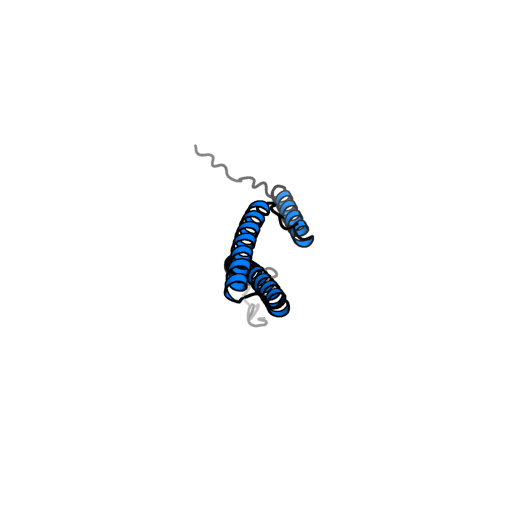96 31.879 1.00 94.69 92 GLY A O 1
ATOM 737 N N . VAL A 1 93 ? -35.503 -8.630 30.844 1.00 94.81 93 VAL A N 1
ATOM 738 C CA . VAL A 1 93 ? -35.898 -7.222 31.004 1.00 94.81 93 VAL A CA 1
ATOM 739 C C . VAL A 1 93 ? -37.031 -6.871 30.028 1.00 94.81 93 VAL A C 1
ATOM 741 O O . VAL A 1 93 ? -37.103 -7.400 28.921 1.00 94.81 93 VAL A O 1
ATOM 744 N N . GLU A 1 94 ? -37.927 -5.961 30.421 1.00 96.12 94 GLU A N 1
ATOM 745 C CA . GLU A 1 94 ? -39.032 -5.508 29.566 1.00 96.12 94 GLU A CA 1
ATOM 746 C C . GLU A 1 94 ? -38.520 -4.843 28.268 1.00 96.12 94 GLU A C 1
ATOM 748 O O . GLU A 1 94 ? -37.585 -4.034 28.311 1.00 96.12 94 GLU A O 1
ATOM 753 N N . PRO A 1 95 ? -39.151 -5.092 27.104 1.00 94.88 95 PRO A N 1
ATOM 754 C CA . PRO A 1 95 ? -38.643 -4.666 25.797 1.00 94.88 95 PRO A CA 1
ATOM 755 C C . PRO A 1 95 ? -38.526 -3.143 25.643 1.00 94.88 95 PRO A C 1
ATOM 757 O O . PRO A 1 95 ? -37.680 -2.654 24.892 1.00 94.88 95 PRO A O 1
ATOM 760 N N . ASP A 1 96 ? -39.357 -2.376 26.347 1.00 95.69 96 ASP A N 1
ATOM 761 C CA . ASP A 1 96 ? -39.290 -0.913 26.330 1.00 95.69 96 ASP A CA 1
ATOM 762 C C . ASP A 1 96 ? -38.097 -0.383 27.138 1.00 95.69 96 ASP A C 1
ATOM 764 O O . ASP A 1 96 ? -37.458 0.594 26.737 1.00 95.69 96 ASP A O 1
ATOM 768 N N . GLU A 1 97 ? -37.733 -1.067 28.226 1.00 95.25 97 GLU A N 1
ATOM 769 C CA . GLU A 1 97 ? -36.539 -0.749 29.007 1.00 95.25 97 GLU A CA 1
ATOM 770 C C . GLU A 1 97 ? -35.258 -1.148 28.257 1.00 95.25 97 GLU A C 1
ATOM 772 O O . GLU A 1 97 ? -34.288 -0.385 28.258 1.00 95.25 97 GLU A O 1
ATOM 777 N N . ILE A 1 98 ? -35.271 -2.280 27.542 1.00 96.00 98 ILE A N 1
ATOM 778 C CA . ILE A 1 98 ? -34.167 -2.699 26.662 1.00 96.00 98 ILE A CA 1
ATOM 779 C C . ILE A 1 98 ? -33.866 -1.608 25.632 1.00 96.00 98 ILE A C 1
ATOM 781 O O . ILE A 1 98 ? -32.729 -1.143 25.539 1.00 96.00 98 ILE A O 1
ATOM 785 N N . LYS A 1 99 ? -34.887 -1.130 24.908 1.00 96.31 99 LYS A N 1
ATOM 786 C CA . LYS A 1 99 ? -34.725 -0.059 23.908 1.00 96.31 99 LYS A CA 1
ATOM 787 C C . LYS A 1 99 ? -34.127 1.206 24.513 1.00 96.31 99 LYS A C 1
ATOM 789 O O . LYS A 1 99 ? -33.190 1.762 23.945 1.00 96.31 99 LYS A O 1
ATOM 794 N N . ALA A 1 100 ? -34.627 1.641 25.672 1.00 97.12 100 ALA A N 1
ATOM 795 C CA . ALA A 1 100 ? -34.120 2.833 26.344 1.00 97.12 100 ALA A CA 1
ATOM 796 C C . ALA A 1 100 ? -32.631 2.693 26.711 1.00 97.12 100 ALA A C 1
ATOM 798 O O . ALA A 1 100 ? -31.832 3.583 26.407 1.00 97.12 100 ALA A O 1
ATOM 799 N N . ARG A 1 101 ? -32.236 1.553 27.296 1.00 95.81 101 ARG A N 1
ATOM 800 C CA . ARG A 1 101 ? -30.839 1.278 27.677 1.00 95.81 101 ARG A CA 1
ATOM 801 C C . ARG A 1 101 ? -29.912 1.172 26.461 1.00 95.81 101 ARG A C 1
ATOM 803 O O . ARG A 1 101 ? -28.815 1.738 26.484 1.00 95.81 101 ARG A O 1
ATOM 810 N N . VAL A 1 102 ? -30.349 0.506 25.390 1.00 97.50 102 VAL A N 1
ATOM 811 C CA . VAL A 1 102 ? -29.599 0.399 24.125 1.00 97.50 102 VAL A CA 1
ATOM 812 C C . VAL A 1 102 ? -29.422 1.776 23.478 1.00 97.50 102 VAL A C 1
ATOM 814 O O . VAL A 1 102 ? -28.311 2.131 23.080 1.00 97.50 102 VAL A O 1
ATOM 817 N N . ASP A 1 103 ? -30.470 2.602 23.428 1.00 96.94 103 ASP A N 1
ATOM 818 C CA . ASP A 1 103 ? -30.400 3.950 22.852 1.00 96.94 103 ASP A CA 1
ATOM 819 C C . ASP A 1 103 ? -29.496 4.889 23.656 1.00 96.94 103 ASP A C 1
ATOM 821 O O . ASP A 1 103 ? -28.760 5.705 23.087 1.00 96.94 103 ASP A O 1
ATOM 825 N N . GLU A 1 104 ? -29.507 4.775 24.983 1.00 96.81 104 GLU A N 1
ATOM 826 C CA . GLU A 1 104 ? -28.547 5.471 25.832 1.00 96.81 104 GLU A CA 1
ATOM 827 C C . GLU A 1 104 ? -27.107 5.050 25.538 1.00 96.81 104 GLU A C 1
ATOM 829 O O . GLU A 1 104 ? -26.227 5.911 25.433 1.00 96.81 104 GLU A O 1
ATOM 834 N N . LEU A 1 105 ? -26.847 3.745 25.406 1.00 96.31 105 LEU A N 1
ATOM 835 C CA . LEU A 1 105 ? -25.519 3.227 25.084 1.00 96.31 105 LEU A CA 1
ATOM 836 C C . LEU A 1 105 ? -25.067 3.707 23.701 1.00 96.31 105 LEU A C 1
ATOM 838 O O . LEU A 1 105 ? -23.944 4.203 23.572 1.00 96.31 105 LEU A O 1
ATOM 842 N N . ARG A 1 106 ? -25.950 3.663 22.698 1.00 96.00 106 ARG A N 1
ATOM 843 C CA . ARG A 1 106 ? -25.691 4.172 21.345 1.00 96.00 106 ARG A CA 1
ATOM 844 C C . ARG A 1 106 ? -25.267 5.642 21.378 1.00 96.00 106 ARG A C 1
ATOM 846 O O . ARG A 1 106 ? -24.244 6.002 20.797 1.00 96.00 106 ARG A O 1
ATOM 853 N N . LYS A 1 107 ? -25.991 6.497 22.114 1.00 95.69 107 LYS A N 1
ATOM 854 C CA . LYS A 1 107 ? -25.639 7.921 22.298 1.00 95.69 107 LYS A CA 1
ATOM 855 C C . LYS A 1 107 ? -24.292 8.097 23.006 1.00 95.69 107 LYS A C 1
ATOM 857 O O . LYS A 1 107 ? -23.462 8.883 22.552 1.00 95.69 107 LYS A O 1
ATOM 862 N N . LYS A 1 108 ? -24.048 7.347 24.088 1.00 95.19 108 LYS A N 1
ATOM 863 C CA . LYS A 1 108 ? -22.792 7.398 24.860 1.00 95.19 108 LYS A CA 1
ATOM 864 C C . LYS A 1 108 ? -21.581 7.000 24.009 1.00 95.19 108 LYS A C 1
ATOM 866 O O . LYS A 1 108 ? -20.539 7.642 24.111 1.00 95.19 108 LYS A O 1
ATOM 871 N N . LEU A 1 109 ? -21.697 5.953 23.192 1.00 94.38 109 LEU A N 1
ATOM 872 C CA . LEU A 1 109 ? -20.602 5.473 22.344 1.00 94.38 109 LEU A CA 1
ATOM 873 C C . LEU A 1 109 ? -20.346 6.375 21.140 1.00 94.38 109 LEU A C 1
ATOM 875 O O . LEU A 1 109 ? -19.183 6.637 20.844 1.00 94.38 109 LEU A O 1
ATOM 879 N N . ASN A 1 110 ? -21.403 6.880 20.497 1.00 92.44 110 ASN A N 1
ATOM 880 C CA . ASN A 1 110 ? -21.261 7.846 19.410 1.00 92.44 110 ASN A CA 1
ATOM 881 C C . ASN A 1 110 ? -20.447 9.057 19.879 1.00 92.44 110 ASN A C 1
ATOM 883 O O . ASN A 1 110 ? -19.431 9.368 19.269 1.00 92.44 110 ASN A O 1
ATOM 887 N N . ASN A 1 111 ? -20.817 9.667 21.009 1.00 91.19 111 ASN A N 1
ATOM 888 C CA . ASN A 1 111 ? -20.111 10.840 21.535 1.00 91.19 111 ASN A CA 1
ATOM 889 C C . ASN A 1 111 ? -18.627 10.552 21.832 1.00 91.19 111 ASN A C 1
ATOM 891 O O . ASN A 1 111 ? -17.764 11.313 21.411 1.00 91.19 111 ASN A O 1
ATOM 895 N N . LYS A 1 112 ? -18.317 9.413 22.471 1.00 89.38 112 LYS A N 1
ATOM 896 C CA . LYS A 1 112 ? -16.929 9.027 22.790 1.00 89.38 112 LYS A CA 1
ATOM 897 C C . LYS A 1 112 ? -16.054 8.819 21.552 1.00 89.38 112 LYS A C 1
ATOM 899 O O . LYS A 1 112 ? -14.886 9.189 21.563 1.00 89.38 112 LYS A O 1
ATOM 904 N N . GLU A 1 113 ? -16.581 8.191 20.501 1.00 82.06 113 GLU A N 1
ATOM 905 C CA . GLU A 1 113 ? -15.798 7.953 19.281 1.00 82.06 113 GLU A CA 1
ATOM 906 C C . GLU A 1 113 ? -15.577 9.256 18.493 1.00 82.06 113 GLU A C 1
ATOM 908 O O . GLU A 1 113 ? -14.538 9.395 17.850 1.00 82.06 113 GLU A O 1
ATOM 913 N N . PHE A 1 114 ? -16.485 10.239 18.569 1.00 75.06 114 PHE A N 1
ATOM 914 C CA . PHE A 1 114 ? -16.221 11.578 18.022 1.00 75.06 114 PHE A CA 1
ATOM 915 C C . PHE A 1 114 ? -15.060 12.267 18.761 1.00 75.06 114 PHE A C 1
ATOM 917 O O . PHE A 1 114 ? -14.126 12.720 18.099 1.00 75.06 114 PHE A O 1
ATOM 924 N N . ASP A 1 115 ? -15.034 12.218 20.097 1.00 76.25 115 ASP A N 1
ATOM 925 C CA . ASP A 1 115 ? -13.953 12.810 20.904 1.00 76.25 115 ASP A CA 1
ATOM 926 C C . ASP A 1 115 ? -12.576 12.159 20.625 1.00 76.25 115 ASP A C 1
ATOM 928 O O . ASP A 1 115 ? -11.548 12.832 20.515 1.00 76.25 115 ASP A O 1
ATOM 932 N N . GLU A 1 116 ? -12.538 10.832 20.461 1.00 71.88 116 GLU A N 1
ATOM 933 C CA . GLU A 1 116 ? -11.308 10.076 20.173 1.00 71.88 116 GLU A CA 1
ATOM 934 C C . GLU A 1 116 ? -10.736 10.349 18.772 1.00 71.88 116 GLU A C 1
ATOM 936 O O . GLU A 1 116 ? -9.521 10.247 18.561 1.00 71.88 116 GLU A O 1
ATOM 941 N N . ASN A 1 117 ? -11.594 10.680 17.804 1.00 64.69 117 ASN A N 1
ATOM 942 C CA . ASN A 1 117 ? -11.161 11.052 16.458 1.00 64.69 117 ASN A CA 1
ATOM 943 C C . ASN A 1 117 ? -10.511 12.443 16.439 1.00 64.69 117 ASN A C 1
ATOM 945 O O . ASN A 1 117 ? -9.525 12.636 15.721 1.00 64.69 117 ASN A O 1
ATOM 949 N N . ASP A 1 118 ? -11.000 13.369 17.265 1.00 59.62 118 ASP A N 1
ATOM 950 C CA . ASP A 1 118 ? -10.425 14.709 17.403 1.00 59.62 118 ASP A CA 1
ATOM 951 C C . ASP A 1 118 ? -9.089 14.682 18.163 1.00 59.62 118 ASP A C 1
ATOM 953 O O . ASP A 1 118 ? -8.144 15.377 17.791 1.00 59.62 118 ASP A O 1
ATOM 957 N N . ALA A 1 119 ? -8.945 13.804 19.162 1.00 59.53 119 ALA A N 1
ATOM 958 C CA . ALA A 1 119 ? -7.701 13.664 19.925 1.00 59.53 119 ALA A CA 1
ATOM 959 C C . ALA A 1 119 ? -6.546 13.003 19.139 1.00 59.53 119 ALA A C 1
ATOM 961 O O . ALA A 1 119 ? -5.373 13.206 19.464 1.00 59.53 119 ALA A O 1
ATOM 962 N N . LYS A 1 120 ? -6.838 12.204 18.102 1.00 56.16 120 LYS A N 1
ATOM 963 C CA . LYS A 1 120 ? -5.823 11.443 17.338 1.00 56.16 120 LYS A CA 1
ATOM 964 C C . LYS A 1 120 ? -5.293 12.146 16.084 1.00 56.16 120 LYS A C 1
ATOM 966 O O . LYS A 1 120 ? -4.475 11.570 15.364 1.00 56.16 120 LYS A O 1
ATOM 971 N N . SER A 1 121 ? -5.670 13.399 15.842 1.00 41.31 121 SER A N 1
ATOM 972 C CA . SER A 1 121 ? -5.171 14.207 14.722 1.00 41.31 121 SER A CA 1
ATOM 973 C C . SER A 1 121 ? -4.542 15.508 15.262 1.00 41.31 121 SER A C 1
ATOM 975 O O . SER A 1 121 ? -5.251 16.221 15.963 1.00 41.31 121 SER A O 1
ATOM 977 N N . PRO A 1 122 ? -3.261 15.877 14.995 1.00 40.97 122 PRO A N 1
ATOM 978 C CA . PRO A 1 122 ? -2.306 15.339 14.029 1.00 40.97 122 PRO A CA 1
ATOM 979 C C . PRO A 1 122 ? -0.938 14.991 14.669 1.00 40.97 122 PRO A C 1
ATOM 981 O O . PRO A 1 122 ? -0.078 15.856 14.830 1.00 40.97 122 PRO A O 1
ATOM 984 N N . THR A 1 123 ? -0.646 13.710 14.922 1.00 36.78 123 THR A N 1
ATOM 985 C CA . THR A 1 123 ? 0.756 13.262 14.819 1.00 36.78 123 THR A CA 1
ATOM 986 C C . THR A 1 123 ? 0.975 12.786 13.395 1.00 36.78 123 THR A C 1
ATOM 988 O O . THR A 1 123 ? 0.668 11.663 12.998 1.00 36.78 123 THR A O 1
ATOM 991 N N . THR A 1 124 ? 1.475 13.709 12.583 1.00 35.88 124 THR A N 1
ATOM 992 C CA . THR A 1 124 ? 2.088 13.462 11.285 1.00 35.88 124 THR A CA 1
ATOM 993 C C . THR A 1 124 ? 3.139 12.362 11.448 1.00 35.88 124 THR A C 1
ATOM 995 O O . THR A 1 124 ? 4.304 12.623 11.729 1.00 35.88 124 THR A O 1
ATOM 998 N N . THR A 1 125 ? 2.749 11.101 11.253 1.00 38.44 125 THR A N 1
ATOM 999 C CA . THR A 1 125 ? 3.709 10.056 10.897 1.00 38.44 125 THR A CA 1
ATOM 1000 C C . THR A 1 125 ? 4.130 10.368 9.470 1.00 38.44 125 THR A C 1
ATOM 1002 O O . THR A 1 125 ? 3.561 9.873 8.496 1.00 38.44 125 THR A O 1
ATOM 1005 N N . THR A 1 126 ? 5.079 11.294 9.340 1.00 43.50 126 THR A N 1
ATOM 1006 C CA . THR A 1 126 ? 5.857 11.495 8.125 1.00 43.50 126 THR A CA 1
ATOM 1007 C C . THR A 1 126 ? 6.330 10.108 7.703 1.00 43.50 126 THR A C 1
ATOM 1009 O O . THR A 1 126 ? 6.975 9.439 8.517 1.00 43.50 126 THR A O 1
ATOM 1012 N N . PRO A 1 127 ? 5.983 9.608 6.504 1.00 44.38 127 PRO A N 1
ATOM 1013 C CA . PRO A 1 127 ? 6.474 8.307 6.093 1.00 44.38 127 PRO A CA 1
ATOM 1014 C C . PRO A 1 127 ? 7.999 8.411 6.083 1.00 44.38 127 PRO A C 1
ATOM 1016 O O . PRO A 1 127 ? 8.553 9.239 5.358 1.00 44.38 127 PR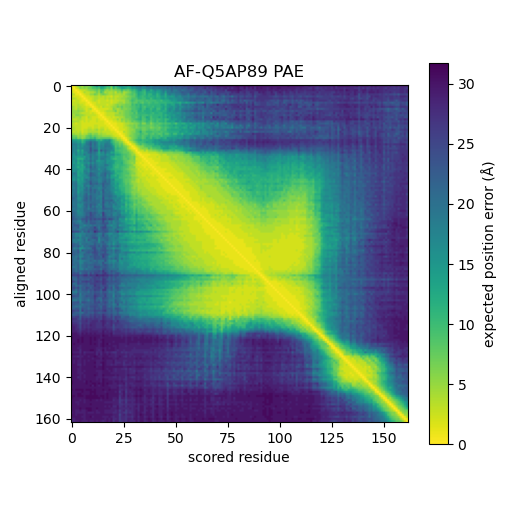O A O 1
ATOM 1019 N N . GLN A 1 128 ? 8.665 7.643 6.951 1.00 48.34 128 GLN A N 1
ATOM 1020 C CA . GLN A 1 128 ? 10.119 7.519 6.936 1.00 48.34 128 GLN A CA 1
ATOM 1021 C C . GLN A 1 128 ? 10.503 7.154 5.499 1.00 48.34 128 GLN A C 1
ATOM 1023 O O . GLN A 1 128 ? 10.016 6.133 5.003 1.00 48.34 128 GLN A O 1
ATOM 1028 N N . PRO A 1 129 ? 11.300 7.983 4.799 1.00 47.25 129 PRO A N 1
ATOM 1029 C CA . PRO A 1 129 ? 11.681 7.673 3.434 1.00 47.25 129 PRO A CA 1
ATOM 1030 C C . PRO A 1 129 ? 12.372 6.317 3.456 1.00 47.25 129 PRO A C 1
ATOM 1032 O O . PRO A 1 129 ? 13.240 6.062 4.304 1.00 47.25 129 PRO A O 1
ATOM 1035 N N . SER A 1 130 ? 11.937 5.425 2.567 1.00 58.44 130 SER A N 1
ATOM 1036 C CA . SER A 1 130 ? 12.514 4.094 2.484 1.00 58.44 130 SER A CA 1
ATOM 1037 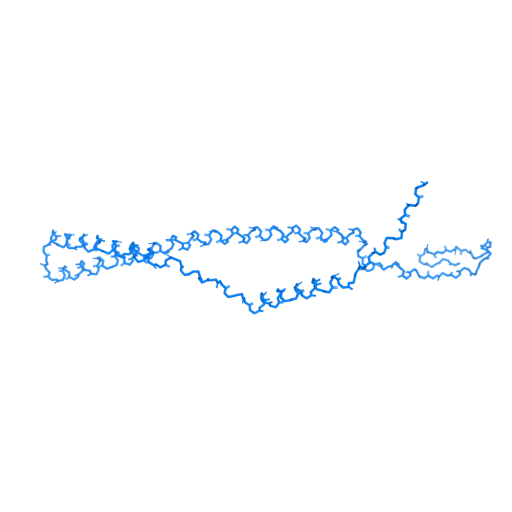C C . SER A 1 130 ? 14.015 4.224 2.208 1.00 58.44 130 SER A C 1
ATOM 1039 O O . SER A 1 130 ? 14.482 5.233 1.674 1.00 58.44 130 SER A O 1
ATOM 1041 N N . ARG A 1 131 ? 14.810 3.207 2.559 1.00 69.00 131 ARG A N 1
ATOM 1042 C CA . ARG A 1 131 ? 16.267 3.220 2.323 1.00 69.00 131 ARG A CA 1
ATOM 1043 C C . ARG A 1 131 ? 16.609 3.557 0.858 1.00 69.00 131 ARG A C 1
ATOM 1045 O O . ARG A 1 131 ? 17.609 4.215 0.609 1.00 69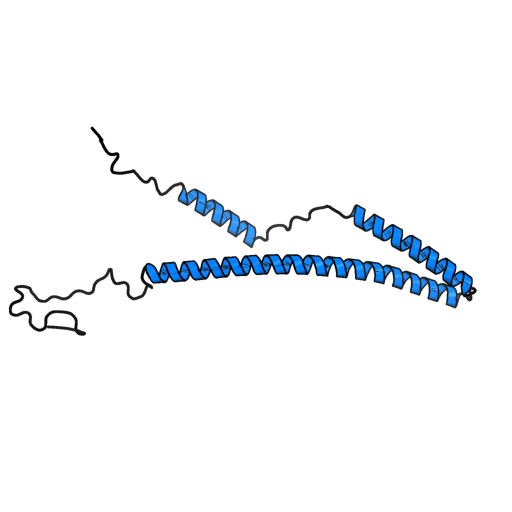.00 131 ARG A O 1
ATOM 1052 N N . LYS A 1 132 ? 15.728 3.177 -0.079 1.00 68.62 132 LYS A N 1
ATOM 1053 C CA . LYS A 1 132 ? 15.814 3.499 -1.512 1.00 68.62 132 LYS A CA 1
ATOM 1054 C C . LYS A 1 132 ? 15.576 4.984 -1.807 1.00 68.62 132 LYS A C 1
ATOM 1056 O O . LYS A 1 132 ? 16.305 5.547 -2.611 1.00 68.62 132 LYS A O 1
ATOM 1061 N N . ASP A 1 133 ? 14.612 5.620 -1.142 1.00 67.50 133 ASP A N 1
ATOM 1062 C CA . ASP A 1 133 ? 14.309 7.047 -1.330 1.00 67.50 133 ASP A CA 1
ATOM 1063 C C . ASP A 1 133 ? 15.419 7.945 -0.768 1.00 67.50 133 ASP A C 1
ATOM 1065 O O . ASP A 1 133 ? 15.738 8.976 -1.359 1.00 67.50 133 ASP A O 1
ATOM 1069 N N . LYS A 1 134 ? 16.037 7.542 0.355 1.00 67.88 134 LYS A N 1
ATOM 1070 C CA . LYS A 1 134 ? 17.214 8.230 0.916 1.00 67.88 134 LYS A CA 1
ATOM 1071 C C . LYS A 1 134 ? 18.401 8.157 -0.045 1.00 67.88 134 LYS A C 1
ATOM 1073 O O . LYS A 1 134 ? 18.964 9.197 -0.368 1.00 67.88 134 LYS A O 1
ATOM 1078 N N . GLN A 1 135 ? 18.694 6.962 -0.565 1.00 72.81 135 GLN A N 1
ATOM 1079 C CA . GLN A 1 135 ? 19.764 6.753 -1.544 1.00 72.81 135 GLN A CA 1
ATOM 1080 C C . GLN A 1 135 ? 19.545 7.599 -2.808 1.00 72.81 135 GLN A C 1
ATOM 1082 O O . GLN A 1 135 ? 20.447 8.305 -3.236 1.00 72.81 135 GLN A O 1
ATOM 1087 N N . LEU A 1 136 ? 18.320 7.618 -3.351 1.00 73.12 136 LEU A N 1
ATOM 1088 C CA . LEU A 1 136 ? 17.996 8.393 -4.554 1.00 73.12 136 LEU A CA 1
ATOM 1089 C C . LEU A 1 136 ? 18.181 9.905 -4.348 1.00 73.12 136 LEU A C 1
ATOM 1091 O O . LEU A 1 136 ? 18.582 10.620 -5.265 1.00 73.12 136 LEU A O 1
ATOM 1095 N N . LYS A 1 137 ? 17.858 10.403 -3.148 1.00 74.56 137 LYS A N 1
ATOM 1096 C CA . LYS A 1 137 ? 18.025 11.815 -2.793 1.00 74.56 137 LYS A CA 1
ATOM 1097 C C . LYS A 1 137 ? 19.504 12.179 -2.629 1.00 74.56 137 LYS A C 1
ATOM 1099 O O . LYS A 1 137 ? 19.919 13.209 -3.151 1.00 74.56 137 LYS A O 1
ATOM 1104 N N . GLU A 1 138 ? 20.287 11.320 -1.977 1.00 73.94 138 GLU A N 1
ATOM 1105 C CA . GLU A 1 138 ? 21.747 11.461 -1.872 1.00 73.94 138 GLU A CA 1
ATOM 1106 C C . GLU A 1 138 ? 22.416 11.439 -3.257 1.00 73.94 138 GLU A C 1
ATOM 1108 O O . GLU A 1 138 ? 23.263 12.285 -3.544 1.00 73.94 138 GLU A O 1
ATOM 1113 N N . ASP A 1 139 ? 21.987 10.544 -4.152 1.00 76.00 139 ASP A N 1
ATOM 1114 C CA . ASP A 1 139 ? 22.507 10.447 -5.520 1.00 76.00 139 ASP A CA 1
ATOM 1115 C C . ASP A 1 139 ? 22.207 11.718 -6.340 1.00 76.00 139 ASP A C 1
ATOM 1117 O O . ASP A 1 139 ? 23.081 12.227 -7.045 1.00 76.00 139 ASP A O 1
ATOM 1121 N N . LEU A 1 140 ? 20.999 12.286 -6.212 1.00 71.19 140 LEU A N 1
ATOM 1122 C CA . LEU A 1 140 ? 20.617 13.550 -6.860 1.00 71.19 140 LEU A CA 1
ATOM 1123 C C . LEU A 1 140 ? 21.387 14.758 -6.303 1.00 71.19 140 LEU A C 1
ATOM 1125 O O . LEU A 1 140 ? 21.786 15.642 -7.063 1.00 71.19 140 LEU A O 1
ATOM 1129 N N . GLU A 1 141 ? 21.609 14.810 -4.988 1.00 71.38 141 GLU A N 1
ATOM 1130 C CA . GLU A 1 141 ? 22.407 15.863 -4.349 1.00 71.38 141 GLU A CA 1
ATOM 1131 C C . GLU A 1 141 ? 23.884 15.785 -4.766 1.00 71.38 141 GLU A C 1
ATOM 1133 O O . GLU A 1 141 ? 24.507 16.818 -5.026 1.00 71.38 141 GLU A O 1
ATOM 1138 N N . ASN A 1 142 ? 24.432 14.576 -4.907 1.00 69.50 142 ASN A N 1
ATOM 1139 C CA . ASN A 1 142 ? 25.799 14.353 -5.379 1.00 69.50 142 ASN A CA 1
ATOM 1140 C C . ASN A 1 142 ? 25.961 14.662 -6.876 1.00 69.50 142 ASN A C 1
ATOM 1142 O O . ASN A 1 142 ? 26.978 15.231 -7.278 1.00 69.50 142 ASN A O 1
ATOM 1146 N N . GLU A 1 143 ? 24.956 14.364 -7.706 1.00 62.62 143 GLU A N 1
ATOM 1147 C CA . GLU A 1 143 ? 24.947 14.794 -9.108 1.00 62.62 143 GLU A CA 1
ATOM 1148 C C . GLU A 1 143 ? 24.927 16.320 -9.246 1.00 62.62 143 GLU A C 1
ATOM 1150 O O . GLU A 1 143 ? 25.610 16.855 -10.117 1.00 62.62 143 GLU A O 1
ATOM 1155 N N . ASN A 1 144 ? 24.162 17.031 -8.414 1.00 58.91 144 ASN A N 1
ATOM 1156 C CA . ASN A 1 144 ? 24.084 18.492 -8.488 1.00 58.91 144 ASN A CA 1
ATOM 1157 C C . ASN A 1 144 ? 25.391 19.155 -8.029 1.00 58.91 144 ASN A C 1
ATOM 1159 O O . ASN A 1 144 ? 25.886 20.042 -8.720 1.00 58.91 144 ASN A O 1
ATOM 1163 N N . LYS A 1 145 ? 26.033 18.642 -6.970 1.00 60.75 145 LYS A N 1
ATOM 1164 C CA . LYS A 1 145 ? 27.372 19.096 -6.544 1.00 60.75 145 LYS A CA 1
ATOM 1165 C C . LYS A 1 145 ? 28.446 18.878 -7.617 1.00 60.75 145 LYS A C 1
ATOM 1167 O O . LYS A 1 145 ? 29.340 19.705 -7.763 1.00 60.75 145 LYS A O 1
ATOM 1172 N N . ASN A 1 146 ? 28.348 17.799 -8.398 1.00 57.44 146 ASN A N 1
ATOM 1173 C CA . ASN A 1 146 ? 29.272 17.530 -9.506 1.00 57.44 146 ASN A CA 1
ATOM 1174 C C . ASN A 1 146 ? 28.970 18.340 -10.780 1.00 57.44 146 ASN A C 1
ATOM 1176 O O . ASN A 1 146 ? 29.868 18.527 -11.601 1.00 57.44 146 ASN A O 1
ATOM 1180 N N . LYS A 1 147 ? 27.739 18.837 -10.964 1.00 55.03 147 LYS A N 1
ATOM 1181 C CA . LYS A 1 147 ? 27.369 19.696 -12.105 1.00 55.03 147 LYS A CA 1
ATOM 1182 C C . LYS A 1 147 ? 27.838 21.141 -11.920 1.00 55.03 147 LYS A C 1
ATOM 1184 O O . LYS A 1 147 ? 28.217 21.767 -12.907 1.00 55.03 147 LYS A O 1
ATOM 1189 N N . ASP A 1 148 ? 27.917 21.620 -10.680 1.00 52.19 148 ASP A N 1
ATOM 1190 C CA . ASP A 1 148 ? 28.449 22.954 -10.369 1.00 52.19 148 ASP A CA 1
ATOM 1191 C C . ASP A 1 148 ? 29.984 23.039 -10.524 1.00 52.19 148 ASP A C 1
ATOM 1193 O O . ASP A 1 148 ? 30.535 24.124 -10.692 1.00 52.19 148 ASP A O 1
ATOM 1197 N N . GLY A 1 149 ? 30.687 21.897 -10.535 1.00 50.72 149 GLY A N 1
ATOM 1198 C CA . GLY A 1 149 ? 32.150 21.828 -10.660 1.00 50.72 149 GLY A CA 1
ATOM 1199 C C . GLY A 1 149 ? 32.703 21.684 -12.085 1.00 50.72 149 GLY A C 1
ATOM 1200 O O . GLY A 1 149 ? 33.919 21.725 -12.265 1.00 50.72 149 GLY A O 1
ATOM 1201 N N . VAL A 1 150 ? 31.860 21.487 -13.110 1.00 49.91 150 V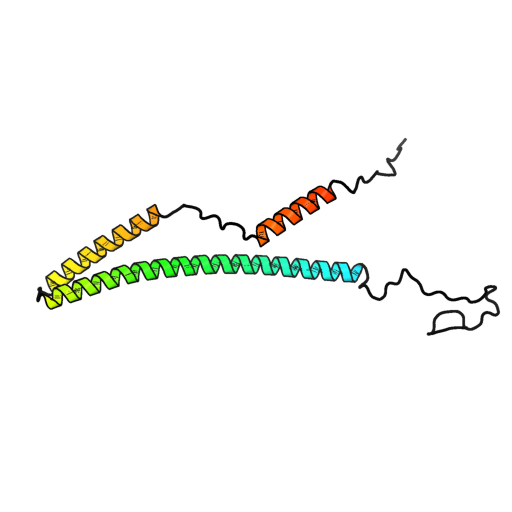AL A N 1
ATOM 1202 C CA . VAL A 1 150 ? 32.322 21.098 -14.460 1.00 49.91 150 VAL A CA 1
ATOM 1203 C C . VAL A 1 150 ? 31.504 21.774 -15.567 1.00 49.91 150 VAL A C 1
ATOM 1205 O O . VAL A 1 150 ? 30.984 21.095 -16.441 1.00 49.91 150 VAL A O 1
ATOM 1208 N N . PHE A 1 151 ? 31.363 23.106 -15.575 1.00 44.53 151 PHE A N 1
ATOM 1209 C CA . PHE A 1 151 ? 31.086 23.850 -16.823 1.00 44.53 151 PHE A CA 1
ATOM 1210 C C . PHE A 1 151 ? 31.285 25.366 -16.664 1.00 44.53 151 PHE A C 1
ATOM 1212 O O . PHE A 1 151 ? 30.356 26.164 -16.778 1.00 44.53 151 PHE A O 1
ATOM 1219 N N . GLU A 1 152 ? 32.522 25.805 -16.437 1.00 45.19 152 GLU A N 1
ATOM 1220 C CA . GLU A 1 152 ? 32.858 27.220 -16.590 1.00 45.19 152 GLU A CA 1
ATOM 1221 C C . GLU A 1 152 ? 32.877 27.563 -18.092 1.00 45.19 152 GLU A C 1
ATOM 1223 O O . GLU A 1 152 ? 33.878 27.410 -18.796 1.00 45.19 152 GLU A O 1
ATOM 1228 N N . TYR A 1 153 ? 31.720 27.970 -18.625 1.00 45.22 153 TYR A N 1
ATOM 1229 C CA . TYR A 1 153 ? 31.596 28.461 -19.995 1.00 45.22 153 TYR A CA 1
ATOM 1230 C C . TYR A 1 153 ? 32.310 29.815 -20.084 1.00 45.22 153 TYR A C 1
ATOM 1232 O O . TYR A 1 153 ? 31.702 30.875 -19.920 1.00 45.22 153 TYR A O 1
ATOM 1240 N N . LYS A 1 154 ? 33.624 29.802 -20.347 1.00 50.34 154 LYS A N 1
ATOM 1241 C CA . LYS A 1 154 ? 34.339 31.002 -20.796 1.00 50.34 154 LYS A CA 1
ATOM 1242 C C . LYS A 1 154 ? 33.655 31.487 -22.071 1.00 50.34 154 LYS A C 1
ATOM 1244 O O . LYS A 1 154 ? 33.843 30.909 -23.143 1.00 50.34 154 LYS A O 1
ATOM 1249 N N . ARG A 1 155 ? 32.852 32.548 -21.948 1.00 48.62 155 ARG A N 1
ATOM 1250 C CA . ARG A 1 155 ? 32.322 33.328 -23.070 1.00 48.62 155 ARG A CA 1
ATOM 1251 C C . ARG A 1 155 ? 33.510 33.840 -23.891 1.00 48.62 155 ARG A C 1
ATOM 1253 O O . ARG A 1 155 ? 34.085 34.881 -23.595 1.00 48.62 155 ARG A O 1
ATOM 1260 N N . ARG A 1 156 ? 33.915 33.071 -24.905 1.00 53.34 156 ARG A N 1
ATOM 1261 C CA . ARG A 1 156 ? 34.707 33.580 -26.028 1.00 53.34 156 ARG A CA 1
ATOM 1262 C C . ARG A 1 156 ? 33.789 34.568 -26.752 1.00 53.34 156 ARG A C 1
ATOM 1264 O O . ARG A 1 156 ? 32.630 34.231 -26.961 1.00 53.34 156 ARG A O 1
ATOM 1271 N N . TYR A 1 157 ? 34.288 35.753 -27.087 1.00 50.25 157 TYR A N 1
ATOM 1272 C CA . TYR A 1 157 ? 33.546 36.871 -27.695 1.00 50.25 157 TYR A CA 1
ATOM 1273 C C . TYR A 1 157 ? 32.711 37.704 -26.703 1.00 50.25 157 TYR A C 1
ATOM 1275 O O . TYR A 1 157 ? 31.485 37.646 -26.665 1.00 50.25 157 TYR A O 1
ATOM 1283 N N . ALA A 1 158 ? 33.396 38.533 -25.911 1.00 54.00 158 ALA A N 1
ATOM 1284 C CA . ALA A 1 158 ? 32.839 39.830 -25.542 1.00 54.00 158 ALA A CA 1
ATOM 1285 C C . ALA A 1 158 ? 33.118 40.780 -26.716 1.00 54.00 158 ALA A C 1
ATOM 1287 O O . ALA A 1 158 ? 34.276 41.100 -26.991 1.00 54.00 158 ALA A O 1
ATOM 1288 N N . ASP A 1 159 ? 32.060 41.142 -27.441 1.00 49.88 159 ASP A N 1
ATOM 1289 C CA . ASP A 1 159 ? 32.055 42.175 -28.476 1.00 49.88 159 ASP A CA 1
ATOM 1290 C C . ASP A 1 159 ? 32.761 43.439 -27.973 1.00 49.88 159 ASP A C 1
ATOM 1292 O O . ASP A 1 159 ? 32.271 44.120 -27.071 1.00 49.88 159 ASP A O 1
ATOM 1296 N N . LYS A 1 160 ? 33.885 43.789 -28.603 1.00 49.53 160 LYS A N 1
ATOM 1297 C CA . LYS A 1 160 ? 34.355 45.172 -28.631 1.00 49.53 160 LYS A CA 1
ATOM 1298 C C . LYS A 1 160 ? 33.485 45.910 -29.646 1.00 49.53 160 LYS A C 1
ATOM 1300 O O . LYS A 1 160 ? 33.748 45.850 -30.843 1.00 49.53 160 LYS A O 1
ATOM 1305 N N . ARG A 1 161 ? 32.421 46.555 -29.172 1.00 55.47 161 ARG A N 1
ATOM 1306 C CA . ARG A 1 161 ? 31.737 47.615 -29.917 1.00 55.47 161 ARG A CA 1
ATOM 1307 C C . ARG A 1 161 ? 32.423 48.936 -29.565 1.00 55.47 161 ARG A C 1
ATOM 1309 O O . ARG A 1 161 ? 32.416 49.283 -28.392 1.00 55.47 161 ARG A O 1
ATOM 1316 N N . ASN A 1 162 ? 33.030 49.530 -30.601 1.00 52.31 162 ASN A N 1
ATOM 1317 C CA . ASN A 1 162 ? 33.557 50.893 -30.798 1.00 52.31 162 ASN A CA 1
ATOM 1318 C C . ASN A 1 162 ? 33.959 51.713 -29.570 1.00 52.31 162 ASN A C 1
ATOM 1320 O O . ASN A 1 162 ? 33.060 52.104 -28.799 1.00 52.31 162 ASN A O 1
#

Secondary structure (DSSP, 8-state):
--BTTBS-S-STTSSS-------SS--TTS--HHHHHHHHHHHHHHHHHHHHHHHHHHHHHHHHHHHHHHHHHHHHHHHHHHHHHHHHHHTT--HHHHHHHHHHHHHHHHHHHHHHHHHTTT-----PPPHHHHHHHHHHHHHHHHHTTS-----S------

Sequence (162 aa):
MSYNGIGLQSVRGSATSGHIQKNIANKISKPGHYESRKNQKSLMSKRADEAKQSQNKREAYKQIKSELTKHEQLRRIEVKCMDLQDELEEQGVEPDEIKARVDELRKKLNNKEFDENDAKSPTTTTPQPSRKDKQLKEDLENENKNKDGVFEYKRRYADKRN

Solvent-accessible surface area (backbone atoms only — not comparable to full-atom values): 9820 Å² total; per-residue (Å²): 76,51,56,96,86,44,74,45,76,57,44,77,90,66,90,50,90,56,83,82,76,82,66,81,84,67,53,83,90,50,70,52,76,67,54,46,50,52,52,50,52,53,52,52,51,51,51,53,51,51,51,51,51,51,52,54,49,53,52,53,52,51,50,53,49,53,53,50,52,51,48,54,50,54,49,54,51,50,50,56,38,49,54,53,46,54,56,38,55,74,70,66,56,58,72,70,57,48,51,54,55,39,53,50,50,52,54,56,48,54,55,50,55,55,55,54,58,59,73,66,59,83,77,79,77,68,77,75,69,49,76,65,54,50,49,54,51,52,52,53,54,51,51,52,60,55,55,77,74,70,71,85,77,75,74,78,79,77,81,85,76,130

InterPro domains:
  IPR013170 mRNA splicing factor Cwf21 domain [PF08312] (70-112)
  IPR013170 mRNA splicing factor Cwf21 domain [SM01115] (69-114)
  IPR051372 Pre-mRNA-splicing factor CWC21 [PTHR36562] (1-129)

pLDDT: mean 80.54, std 17.82, range [35.88, 97.5]

Mean predicted aligned error: 17.46 Å

Foldseek 3Di:
DDDPNDWDPDPPPVPDPRDDDDDPVPPVVDDPPVVVVVVVVVVVVVVVVVVVVVVVVVVVVVVVVVVVVVVVLLVVQVVVLVVQLVVCVVVVHDPVVNVVVSVVSSVVSVVVVVVVVVVPPDPPPPPPQPPVRVVVVVVVVVVVVVVVVPDPPPPDDPDPDD